Protein AF-A0AAV6YJK0-F1 (afdb_monomer)

Sequence (86 aa):
MYVDSWVRRRMYCSFKEVLGSGVRHHLQHNEVLRDIFSLGPPLVLDAAAIKASRISRAEKHMFNSAAFKARTKARNRVRDKRADVM

Secondary structure (DSSP, 8-state):
----SHHHHHHHHHHHHHHGGGHHHHHHH-HHHHHHTT--S-----HHHHHHT---HHHHHHHHHHHHHHHHHHHHTTTTTT----

Solvent-accessible surface area (backbone atoms only — not comparable to full-atom values): 5262 Å² total; per-residue (Å²): 136,87,76,88,44,71,68,53,45,52,52,50,51,55,49,37,68,75,44,46,91,47,37,65,57,40,61,40,55,36,58,70,55,11,60,78,65,68,66,57,77,53,65,82,67,51,76,65,55,55,59,70,69,58,77,50,73,65,58,56,49,51,54,52,50,52,54,48,50,54,50,51,60,61,47,58,79,59,62,64,78,81,58,92,76,130

Organism: Engystomops pustulosus (NCBI:txid76066)

Radius of gyration: 20.39 Å; Cα contacts (8 Å, |Δi|>4): 31; chains: 1; bounding box: 50×25×56 Å

InterPro domains:
  IPR006921 Interferon-related developmental regulator, C-terminal [PF04836] (30-83)
  IPR039777 Interfe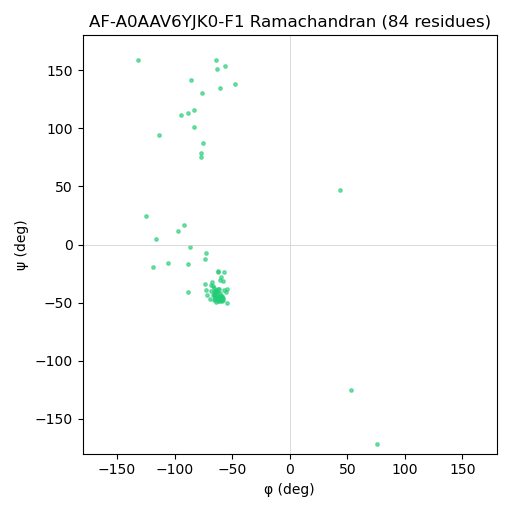ron-related developmental regulator [PTHR12354] (1-86)

Structure (mmCIF, N/CA/C/O backbone):
data_AF-A0AAV6YJK0-F1
#
_entry.id   AF-A0AAV6YJK0-F1
#
loop_
_atom_site.group_PDB
_atom_site.id
_atom_site.type_symbol
_atom_site.label_atom_id
_atom_site.label_alt_id
_atom_site.label_comp_id
_atom_site.label_asym_id
_atom_site.label_entity_id
_atom_site.label_seq_id
_atom_site.pdbx_PDB_ins_code
_atom_site.Cartn_x
_atom_site.Cartn_y
_atom_site.Cartn_z
_atom_site.occupancy
_atom_site.B_iso_or_equiv
_atom_site.auth_seq_id
_atom_site.auth_comp_id
_atom_site.auth_asym_id
_atom_site.auth_atom_id
_atom_site.pdbx_PDB_model_num
ATOM 1 N N . MET A 1 1 ? -2.720 -3.192 4.464 1.00 87.75 1 MET A N 1
ATOM 2 C CA . MET A 1 1 ? -3.492 -4.304 3.878 1.00 87.75 1 MET A CA 1
ATOM 3 C C . MET A 1 1 ? -3.065 -4.466 2.432 1.00 87.75 1 MET A C 1
ATOM 5 O O . MET A 1 1 ? -3.131 -3.491 1.694 1.00 87.75 1 MET A O 1
ATOM 9 N N . TYR A 1 2 ? -2.603 -5.651 2.042 1.00 92.31 2 TYR A N 1
ATOM 10 C CA . TYR A 1 2 ? -2.333 -5.970 0.638 1.00 92.31 2 TYR A CA 1
ATOM 11 C C . TYR A 1 2 ? -3.610 -6.464 -0.036 1.00 92.31 2 TYR A C 1
ATOM 13 O O . TYR A 1 2 ? -4.384 -7.172 0.594 1.00 92.31 2 TYR A O 1
ATOM 21 N N . VAL A 1 3 ? -3.855 -6.091 -1.288 1.00 94.06 3 VAL A N 1
ATOM 22 C CA . VAL A 1 3 ? -4.955 -6.642 -2.092 1.00 94.06 3 VAL A CA 1
ATOM 23 C C . VAL A 1 3 ? -4.312 -7.421 -3.224 1.00 94.06 3 VAL A C 1
ATOM 25 O O . VAL A 1 3 ? -3.902 -6.847 -4.226 1.00 94.06 3 VAL A O 1
ATOM 28 N N . ASP A 1 4 ? -4.150 -8.714 -2.999 1.00 94.88 4 ASP A N 1
ATOM 29 C CA . ASP A 1 4 ? -3.348 -9.637 -3.805 1.00 94.88 4 ASP A CA 1
ATOM 30 C C . ASP A 1 4 ? -4.191 -10.573 -4.685 1.00 94.88 4 ASP A C 1
ATOM 32 O O . ASP A 1 4 ? -3.675 -11.153 -5.635 1.00 94.88 4 ASP A O 1
ATOM 36 N N . SER A 1 5 ? -5.494 -10.692 -4.416 1.00 96.38 5 SER A N 1
ATOM 37 C CA . SER A 1 5 ? -6.421 -11.539 -5.172 1.00 96.38 5 SER A CA 1
ATOM 38 C C . SER A 1 5 ? -7.704 -10.812 -5.574 1.00 96.38 5 SER A C 1
ATOM 40 O O . SER A 1 5 ? -8.129 -9.831 -4.954 1.00 96.38 5 SER A O 1
ATOM 42 N N . TRP A 1 6 ? -8.369 -11.336 -6.606 1.00 97.50 6 TRP A N 1
ATOM 43 C CA . TRP A 1 6 ? -9.667 -10.840 -7.077 1.00 97.50 6 TRP A CA 1
ATOM 44 C C . TRP A 1 6 ? -10.763 -10.955 -6.023 1.00 97.50 6 TRP A C 1
ATOM 46 O O . TRP A 1 6 ? -11.572 -10.040 -5.877 1.00 97.50 6 TRP A O 1
ATOM 56 N N . VAL A 1 7 ? -10.751 -12.043 -5.251 1.00 96.50 7 VAL A N 1
ATOM 57 C CA . VAL A 1 7 ? -11.687 -12.257 -4.141 1.00 96.50 7 VAL A CA 1
ATOM 58 C C . VAL A 1 7 ? -11.498 -11.165 -3.090 1.00 96.50 7 VAL A C 1
ATOM 60 O O . VAL A 1 7 ? -12.454 -10.481 -2.721 1.00 96.50 7 VAL A O 1
ATOM 63 N N . ARG A 1 8 ? -10.248 -10.906 -2.685 1.00 95.56 8 ARG A N 1
ATOM 64 C CA . ARG A 1 8 ? -9.921 -9.860 -1.707 1.00 95.56 8 ARG A CA 1
ATOM 65 C C . ARG A 1 8 ? -10.260 -8.461 -2.213 1.00 95.56 8 ARG A C 1
ATOM 67 O O . ARG A 1 8 ? -10.784 -7.649 -1.451 1.00 95.56 8 ARG A O 1
ATOM 74 N N . ARG A 1 9 ? -10.025 -8.195 -3.501 1.00 96.94 9 ARG A N 1
ATOM 75 C CA . ARG A 1 9 ? -10.431 -6.946 -4.156 1.00 96.94 9 ARG A CA 1
ATOM 76 C C . ARG A 1 9 ? -11.946 -6.764 -4.111 1.00 96.94 9 ARG A C 1
ATOM 78 O O . ARG A 1 9 ? -12.402 -5.693 -3.725 1.00 96.94 9 ARG A O 1
ATOM 85 N N . ARG A 1 10 ? -12.720 -7.795 -4.462 1.00 97.62 10 ARG A N 1
ATOM 86 C CA . ARG A 1 10 ? -14.187 -7.732 -4.489 1.00 97.62 10 ARG A CA 1
ATOM 87 C C . ARG A 1 10 ? -14.782 -7.515 -3.099 1.00 97.62 10 ARG A C 1
ATOM 89 O O . ARG A 1 10 ? -15.644 -6.652 -2.949 1.00 97.62 10 ARG A O 1
ATOM 96 N N . MET A 1 11 ? -14.287 -8.229 -2.088 1.00 96.00 11 MET A N 1
ATOM 97 C CA . MET A 1 11 ? -14.707 -8.018 -0.697 1.00 96.00 11 MET A CA 1
ATOM 98 C C . MET A 1 11 ? -14.402 -6.591 -0.237 1.00 96.00 11 MET A C 1
ATOM 100 O O . MET A 1 11 ? -15.289 -5.904 0.259 1.00 96.00 11 MET A O 1
ATOM 104 N N . TYR A 1 12 ? -13.176 -6.107 -0.468 1.00 96.56 12 TYR A N 1
ATOM 105 C CA . TYR A 1 12 ? -12.796 -4.738 -0.113 1.00 96.56 12 TYR A CA 1
ATOM 106 C C . TYR A 1 12 ? -13.676 -3.688 -0.797 1.00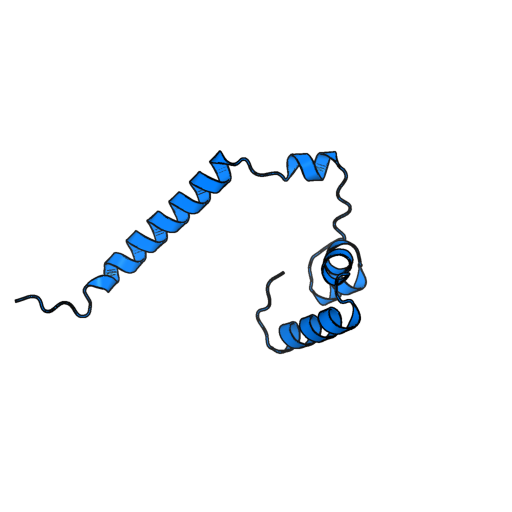 96.56 12 TYR A C 1
ATOM 108 O O . TYR A 1 12 ? -14.135 -2.763 -0.133 1.00 96.56 12 TYR A O 1
ATOM 116 N N . CYS A 1 13 ? -13.935 -3.831 -2.100 1.00 96.94 13 CYS A N 1
ATOM 117 C CA . CYS A 1 13 ? -14.815 -2.923 -2.835 1.00 96.94 13 CYS A CA 1
ATOM 118 C C . CYS A 1 13 ? -16.233 -2.907 -2.252 1.00 96.94 13 CYS A C 1
ATOM 120 O O . CYS A 1 13 ? -16.757 -1.827 -2.007 1.00 96.94 13 CYS A O 1
ATOM 122 N N . SER A 1 14 ? -16.796 -4.077 -1.939 1.00 96.88 14 SER A N 1
ATOM 123 C CA . SER A 1 14 ? -18.144 -4.188 -1.360 1.00 96.88 14 SER A CA 1
ATOM 124 C C . SER A 1 14 ? -18.231 -3.466 -0.008 1.00 96.88 14 SER A C 1
ATOM 126 O O . SER A 1 14 ? -19.114 -2.640 0.207 1.00 96.88 14 SER A O 1
ATOM 128 N N . PHE A 1 15 ? -17.263 -3.689 0.888 1.00 95.81 15 PHE A N 1
ATOM 129 C CA . PHE A 1 15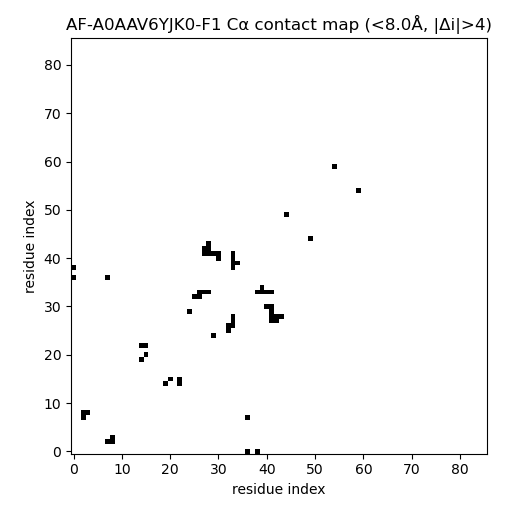 ? -17.216 -2.976 2.170 1.00 95.81 15 PHE A CA 1
ATOM 130 C C . PHE A 1 15 ? -16.957 -1.479 2.005 1.00 95.81 15 PHE A C 1
ATOM 132 O O . PHE A 1 15 ? -17.521 -0.678 2.741 1.00 95.81 15 PHE A O 1
ATOM 139 N N . LYS A 1 16 ? -16.113 -1.081 1.050 1.00 95.81 16 LYS A N 1
ATOM 140 C CA . LYS A 1 16 ? -15.843 0.330 0.764 1.00 95.81 16 LYS A CA 1
ATOM 141 C C . LYS A 1 16 ? -17.109 1.062 0.310 1.00 95.81 16 LYS A C 1
ATOM 143 O O . LYS A 1 16 ? -17.307 2.197 0.727 1.00 95.81 16 LYS A O 1
ATOM 148 N N . GLU A 1 17 ? -17.931 0.444 -0.532 1.00 97.31 17 GLU A N 1
ATOM 149 C CA . GLU A 1 17 ? -19.186 1.035 -1.013 1.00 97.31 17 GLU A CA 1
ATOM 150 C C . GLU A 1 17 ? -20.206 1.195 0.117 1.00 97.31 17 GLU A C 1
ATOM 152 O O . GLU A 1 17 ? -20.795 2.262 0.254 1.00 97.31 17 GLU A O 1
ATOM 157 N N . VAL A 1 18 ? -20.345 0.180 0.974 1.00 96.75 18 VAL A N 1
ATOM 158 C CA . VAL A 1 18 ? -21.295 0.202 2.099 1.00 96.75 18 VAL A CA 1
ATOM 159 C C . VAL A 1 18 ? -20.847 1.148 3.219 1.00 96.75 18 VAL A C 1
ATOM 161 O O . VAL A 1 18 ? -21.655 1.891 3.764 1.00 96.75 18 VAL A O 1
ATOM 164 N N . LEU A 1 19 ? -19.561 1.133 3.581 1.00 95.94 19 LEU A N 1
ATOM 165 C CA . LEU A 1 19 ? -19.029 1.894 4.721 1.00 95.94 19 LEU A CA 1
ATOM 166 C C . LEU A 1 19 ? -18.591 3.318 4.348 1.00 95.94 19 LEU A C 1
ATOM 168 O O . LEU A 1 19 ? -18.368 4.145 5.234 1.00 95.94 19 LEU A O 1
ATOM 172 N N . GLY A 1 20 ? -18.404 3.602 3.057 1.00 95.75 20 GLY A N 1
ATOM 173 C CA . GLY A 1 20 ? -18.001 4.910 2.549 1.00 95.75 20 GLY A CA 1
ATOM 174 C C . GLY A 1 20 ? -16.739 5.457 3.227 1.00 95.75 20 GLY A C 1
ATOM 175 O O . GLY A 1 20 ? -15.689 4.807 3.278 1.00 95.75 20 GLY A O 1
ATOM 176 N N . SER A 1 21 ? -16.840 6.670 3.775 1.00 95.06 21 SER A N 1
ATOM 177 C CA . SER A 1 21 ? -15.751 7.344 4.500 1.00 95.06 21 SER A CA 1
ATOM 178 C C . SER A 1 21 ? -15.308 6.595 5.767 1.00 95.06 21 SER A C 1
ATOM 180 O O . SER A 1 21 ? -14.151 6.716 6.181 1.00 95.06 21 SER A O 1
ATOM 182 N N . GLY A 1 22 ? -16.184 5.768 6.345 1.00 95.44 22 GLY A N 1
ATOM 183 C CA . GLY A 1 22 ? -15.923 4.970 7.542 1.00 95.44 22 GLY A CA 1
ATOM 184 C C . GLY A 1 22 ? -15.010 3.764 7.311 1.00 95.44 22 GLY A C 1
ATOM 185 O O . GLY A 1 22 ? -14.500 3.197 8.279 1.00 95.44 22 GLY A O 1
ATOM 186 N N . VAL A 1 23 ? -14.732 3.383 6.055 1.00 95.50 23 VAL A N 1
ATOM 187 C CA . VAL A 1 23 ? -13.964 2.165 5.732 1.00 95.50 23 VAL A CA 1
ATOM 188 C C . VAL A 1 23 ? -12.607 2.118 6.442 1.00 95.50 23 VAL A C 1
ATOM 190 O O . VAL A 1 23 ? -12.189 1.069 6.930 1.00 95.50 23 VAL A O 1
ATOM 193 N N . ARG A 1 24 ? -11.926 3.265 6.571 1.00 92.50 24 ARG A N 1
ATOM 194 C CA . ARG A 1 24 ? -10.631 3.350 7.260 1.00 92.50 24 ARG A CA 1
ATOM 195 C C . ARG A 1 24 ? -10.763 3.049 8.750 1.00 92.50 24 ARG A C 1
ATOM 197 O O . ARG A 1 24 ? -9.927 2.331 9.287 1.00 92.50 24 ARG A O 1
ATOM 204 N N . HIS A 1 25 ? -11.788 3.597 9.398 1.00 93.25 25 HIS A N 1
ATOM 205 C CA . HIS A 1 25 ? -12.015 3.400 10.825 1.00 93.25 25 HIS A CA 1
ATOM 206 C C . HIS A 1 25 ? -12.331 1.932 11.127 1.00 93.25 25 HIS A C 1
ATOM 208 O O . HIS A 1 25 ? -11.700 1.343 12.006 1.00 93.25 25 HIS A O 1
ATOM 214 N N . HIS A 1 26 ? -13.222 1.317 10.344 1.00 94.56 26 HIS A N 1
ATOM 215 C CA . HIS A 1 26 ? -13.584 -0.085 10.533 1.00 94.56 26 HIS A CA 1
ATOM 216 C C . HIS A 1 26 ? -12.414 -1.034 10.246 1.00 94.56 26 HIS A C 1
ATOM 218 O O . HIS A 1 26 ? -12.168 -1.932 11.037 1.00 94.56 26 HIS A O 1
ATOM 224 N N . LEU A 1 27 ? -11.606 -0.802 9.207 1.00 94.00 27 LEU A N 1
ATOM 225 C CA . LEU A 1 27 ? -10.405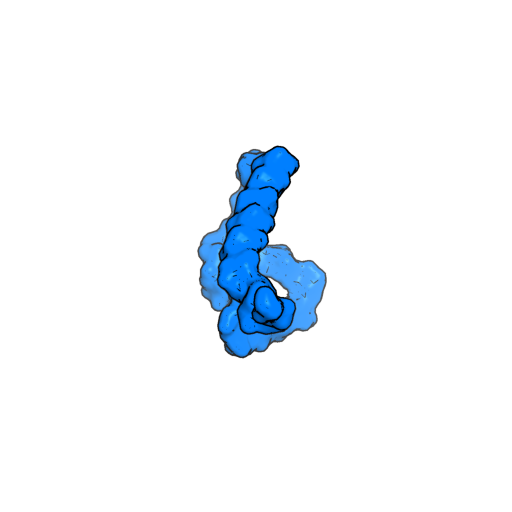 -1.621 8.975 1.00 94.00 27 LEU A CA 1
ATOM 226 C C . LEU A 1 27 ? -9.374 -1.529 10.111 1.00 94.00 27 LEU A C 1
ATOM 228 O O . LEU A 1 27 ? -8.529 -2.412 10.248 1.00 94.00 27 LEU A O 1
ATOM 232 N N . GLN A 1 28 ? -9.402 -0.457 10.905 1.00 91.94 28 GLN A N 1
ATOM 233 C CA . GLN A 1 28 ? -8.490 -0.276 12.030 1.00 91.94 28 GLN A CA 1
ATOM 234 C C . GLN A 1 28 ? -9.012 -0.897 13.330 1.00 91.94 28 GLN A C 1
ATOM 236 O O . GLN A 1 28 ? -8.211 -1.517 14.029 1.00 91.94 28 GLN A O 1
ATOM 241 N N . HIS A 1 29 ? -10.309 -0.777 13.624 1.00 91.62 29 HIS A N 1
ATOM 242 C CA . HIS A 1 29 ? -10.860 -1.080 14.953 1.00 91.62 29 HIS A CA 1
ATOM 243 C C . HIS A 1 29 ? -11.901 -2.208 14.972 1.00 91.62 29 HIS A C 1
ATOM 245 O O . HIS A 1 29 ? -12.151 -2.769 16.030 1.00 91.62 29 HIS A O 1
ATOM 251 N N . ASN A 1 30 ? -12.519 -2.549 13.839 1.00 93.56 30 ASN A N 1
ATOM 252 C CA . ASN A 1 30 ? -13.563 -3.572 13.796 1.00 93.56 30 ASN A CA 1
ATOM 253 C C . ASN A 1 30 ? -12.940 -4.973 13.718 1.00 93.56 30 ASN A C 1
ATOM 255 O O . ASN A 1 30 ? -12.297 -5.299 12.721 1.00 93.56 30 ASN A O 1
ATOM 259 N N . GLU A 1 31 ? -13.159 -5.792 14.745 1.00 94.31 31 GLU A N 1
ATOM 260 C CA . GLU A 1 31 ? -12.623 -7.158 14.846 1.00 94.31 31 GLU A CA 1
ATOM 261 C C . GLU A 1 31 ? -12.990 -8.018 13.633 1.00 94.31 31 GLU A C 1
ATOM 263 O O . GLU A 1 31 ? -12.103 -8.540 12.964 1.00 94.31 31 GLU A O 1
AT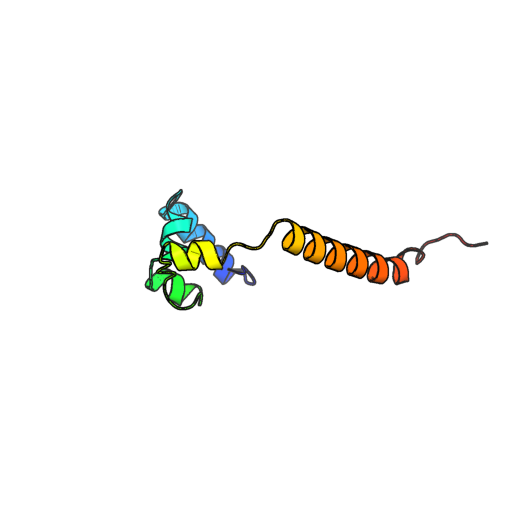OM 268 N N . VAL A 1 32 ? -14.271 -8.046 13.254 1.00 94.81 32 VAL A N 1
ATOM 269 C CA . VAL A 1 32 ? -14.765 -8.861 12.132 1.00 94.81 32 VAL A CA 1
ATOM 270 C C . VAL A 1 32 ? -14.050 -8.520 10.823 1.00 94.81 32 VAL A C 1
ATOM 272 O O . VAL A 1 32 ? -13.580 -9.411 10.117 1.00 94.81 32 VAL A O 1
ATOM 275 N N . LEU A 1 33 ? -13.919 -7.234 10.479 1.00 94.31 33 LEU A N 1
ATOM 276 C CA . LEU A 1 33 ? -13.202 -6.849 9.258 1.00 94.31 33 LEU A CA 1
ATOM 277 C C . LEU A 1 33 ? -11.713 -7.168 9.336 1.00 94.31 33 LEU A C 1
ATOM 279 O O . LEU A 1 33 ? -11.103 -7.507 8.319 1.00 94.31 33 LEU A O 1
ATOM 283 N N . ARG A 1 34 ? -11.107 -7.039 10.514 1.00 94.81 34 ARG A N 1
ATOM 284 C CA . ARG A 1 34 ? -9.698 -7.376 10.684 1.00 94.81 34 ARG A CA 1
ATOM 285 C C . ARG A 1 34 ? -9.451 -8.868 10.560 1.00 94.81 34 ARG A C 1
ATOM 287 O O . ARG A 1 34 ? -8.441 -9.219 9.959 1.00 94.81 34 ARG A O 1
ATOM 294 N N . ASP A 1 35 ? -10.374 -9.708 11.002 1.00 94.88 35 ASP A N 1
ATOM 295 C CA . ASP A 1 35 ? -10.300 -11.156 10.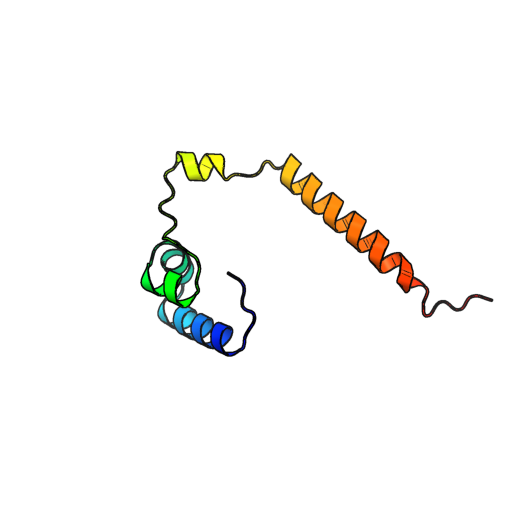819 1.00 94.88 35 ASP A CA 1
ATOM 296 C C . ASP A 1 35 ? -10.495 -11.539 9.349 1.00 94.88 35 ASP A C 1
ATOM 298 O O . ASP A 1 35 ? -9.651 -12.234 8.777 1.00 94.88 35 ASP A O 1
ATOM 302 N N . ILE A 1 36 ? -11.517 -10.980 8.684 1.00 94.31 36 ILE A N 1
ATOM 303 C CA . ILE A 1 36 ? -11.776 -11.181 7.245 1.00 94.31 36 ILE A CA 1
ATOM 304 C C . ILE A 1 36 ? -10.547 -10.817 6.397 1.00 94.31 36 ILE A C 1
ATOM 306 O O . ILE A 1 36 ? -10.209 -11.512 5.436 1.00 94.31 36 ILE A O 1
ATOM 310 N N . PHE A 1 37 ? -9.859 -9.724 6.737 1.00 94.69 37 PHE A N 1
ATOM 311 C CA . PHE A 1 37 ? -8.651 -9.279 6.038 1.00 94.69 37 PHE A CA 1
ATOM 312 C C . PHE A 1 37 ? -7.345 -9.711 6.720 1.00 94.69 37 PHE A C 1
ATOM 314 O O . PHE A 1 37 ? -6.275 -9.235 6.323 1.00 94.69 37 PHE A O 1
ATOM 321 N N . SER A 1 38 ? -7.400 -10.607 7.706 1.00 93.88 38 SER A N 1
ATOM 322 C CA . SER A 1 38 ? -6.245 -11.132 8.451 1.00 93.88 38 SER A CA 1
ATOM 323 C C . SER A 1 38 ? -5.236 -10.038 8.840 1.00 93.88 38 SER A C 1
ATOM 325 O O . SER A 1 38 ? -4.034 -10.147 8.597 1.00 93.88 38 SER A O 1
ATOM 327 N N . LEU A 1 39 ? -5.738 -8.923 9.374 1.00 92.19 39 LEU A N 1
ATOM 328 C CA . LEU A 1 39 ? -4.958 -7.741 9.749 1.00 92.19 39 LEU A CA 1
ATOM 329 C C . LEU A 1 39 ? -4.388 -7.843 11.172 1.00 92.19 39 LEU A C 1
ATOM 331 O O . LEU A 1 39 ? -3.688 -6.927 11.607 1.00 92.19 39 LEU A O 1
ATOM 335 N N . GLY A 1 40 ? -4.696 -8.921 11.895 1.00 91.38 40 GLY A N 1
ATOM 336 C CA . GLY A 1 40 ? -4.383 -9.080 13.314 1.00 91.38 40 GLY A CA 1
ATOM 337 C C . GLY A 1 40 ? -5.314 -8.261 14.217 1.00 91.38 40 GLY A C 1
ATOM 338 O O . GLY A 1 40 ? -6.276 -7.673 13.717 1.00 91.38 40 GLY A O 1
ATOM 339 N N . PRO A 1 41 ? -5.021 -8.180 15.526 1.00 89.88 41 PRO A N 1
ATOM 340 C CA . PRO A 1 41 ? -5.883 -7.518 16.502 1.00 89.88 41 PRO A CA 1
ATOM 341 C C . PRO A 1 41 ? -6.193 -6.051 16.157 1.00 89.88 41 PRO A C 1
ATOM 343 O O . PRO A 1 41 ? -5.386 -5.393 15.482 1.00 89.88 41 PRO A O 1
ATOM 346 N N . PRO A 1 42 ? -7.339 -5.515 16.618 1.00 88.81 42 PRO A N 1
ATOM 347 C CA . PRO A 1 42 ? -7.661 -4.098 16.515 1.00 88.81 42 PRO A CA 1
ATOM 348 C C . PRO A 1 42 ? -6.508 -3.208 16.962 1.00 88.81 42 PRO A C 1
ATOM 350 O O . PRO A 1 42 ? -5.845 -3.459 17.968 1.00 88.81 42 PRO A O 1
ATOM 353 N N . LEU A 1 43 ? -6.278 -2.138 16.204 1.00 80.56 43 LEU A N 1
ATOM 354 C CA . LEU A 1 43 ? -5.282 -1.130 16.545 1.00 80.56 43 LEU A CA 1
ATOM 355 C C . LEU A 1 43 ? -5.852 -0.245 17.656 1.00 80.56 43 LEU A C 1
ATOM 357 O O . LEU A 1 43 ? -6.271 0.881 17.405 1.00 80.56 43 LEU A O 1
ATOM 361 N N . VAL A 1 44 ? -5.887 -0.761 18.883 1.00 69.69 44 VAL A N 1
ATOM 362 C CA . VAL A 1 44 ? -6.147 0.035 20.086 1.00 69.69 44 VAL A CA 1
ATOM 363 C C . VAL A 1 44 ? -4.860 0.789 20.395 1.00 69.69 44 VAL A C 1
ATOM 365 O O . VAL A 1 44 ? -4.023 0.352 21.178 1.00 69.69 44 VAL A O 1
ATOM 368 N N . LEU A 1 45 ? -4.627 1.874 19.663 1.00 66.56 45 LEU A N 1
ATOM 369 C CA . LEU A 1 45 ? -3.425 2.672 19.844 1.00 66.56 45 LEU A CA 1
ATOM 370 C C . LEU A 1 45 ? -3.696 3.721 20.919 1.00 66.56 45 LEU A C 1
ATOM 372 O O . LEU A 1 45 ? -4.480 4.645 20.699 1.00 66.56 45 LEU A O 1
ATOM 376 N N . ASP A 1 46 ? -3.023 3.599 22.062 1.00 75.12 46 ASP A N 1
ATOM 377 C CA . ASP A 1 46 ? -2.921 4.721 22.989 1.00 75.12 46 ASP A CA 1
ATOM 378 C C . ASP A 1 46 ? -2.138 5.882 22.326 1.00 75.12 46 ASP A C 1
ATOM 380 O O . ASP A 1 46 ? -1.380 5.700 21.362 1.00 75.12 46 ASP A O 1
ATOM 384 N N . ALA A 1 47 ? -2.314 7.107 22.824 1.00 73.81 47 ALA A N 1
ATOM 385 C CA . ALA A 1 47 ? -1.666 8.287 22.249 1.00 73.81 47 ALA A CA 1
ATOM 386 C C . ALA A 1 47 ? -0.119 8.224 22.277 1.00 73.81 47 ALA A C 1
ATOM 388 O O . ALA A 1 47 ? 0.541 8.776 21.388 1.00 73.81 47 ALA A O 1
ATOM 389 N N . ALA A 1 48 ? 0.470 7.544 23.261 1.00 75.88 48 ALA A N 1
ATOM 390 C CA . ALA A 1 48 ? 1.906 7.305 23.366 1.00 75.88 48 ALA A CA 1
ATOM 391 C C . ALA A 1 48 ? 2.398 6.278 22.328 1.00 75.88 48 ALA A C 1
ATOM 393 O O . ALA A 1 48 ? 3.431 6.514 21.700 1.00 75.88 48 ALA A O 1
ATOM 394 N N . ALA A 1 49 ? 1.639 5.218 22.048 1.00 76.00 49 ALA A N 1
ATOM 395 C CA . ALA A 1 49 ? 1.914 4.232 21.006 1.00 76.00 49 ALA A CA 1
ATOM 396 C C . ALA A 1 49 ? 1.866 4.865 19.605 1.00 76.00 49 ALA A C 1
ATOM 398 O O . ALA A 1 49 ? 2.745 4.619 18.774 1.00 76.00 49 ALA A O 1
ATOM 399 N N . ILE A 1 50 ? 0.903 5.763 19.351 1.00 76.81 50 ILE A N 1
ATOM 400 C CA . ILE A 1 50 ? 0.848 6.545 18.102 1.00 76.81 50 ILE A CA 1
ATOM 401 C C . ILE A 1 50 ? 2.113 7.396 17.956 1.00 76.81 50 ILE A C 1
ATOM 403 O O . ILE A 1 50 ? 2.729 7.410 16.886 1.00 76.81 50 ILE A O 1
ATOM 407 N N . LYS A 1 51 ? 2.526 8.085 19.027 1.00 76.44 51 LYS A N 1
ATOM 408 C CA . LYS A 1 51 ? 3.726 8.931 19.027 1.00 76.44 51 LYS A CA 1
ATOM 409 C C . LYS A 1 51 ? 5.004 8.111 18.827 1.00 76.44 51 LYS A C 1
ATOM 411 O O . LYS A 1 51 ? 5.862 8.540 18.061 1.00 76.44 51 LYS A O 1
ATOM 416 N N . ALA A 1 52 ? 5.100 6.935 19.445 1.00 77.12 52 ALA A N 1
ATOM 417 C CA . ALA A 1 52 ? 6.230 6.018 19.305 1.00 77.12 52 ALA A CA 1
ATOM 418 C C . ALA A 1 52 ? 6.331 5.404 17.895 1.00 77.12 52 ALA A C 1
ATOM 420 O O . ALA A 1 52 ? 7.429 5.200 17.390 1.00 77.12 52 ALA A O 1
ATOM 421 N N . SER A 1 53 ? 5.202 5.174 17.213 1.00 77.88 53 SER A N 1
ATOM 422 C CA . SER A 1 53 ? 5.174 4.633 15.839 1.00 77.88 53 SER A CA 1
ATOM 423 C C . SER A 1 53 ? 5.612 5.632 14.755 1.00 77.88 53 SER A C 1
ATOM 425 O O . SER A 1 53 ? 5.712 5.295 13.569 1.00 77.88 53 SER A O 1
ATOM 427 N N . ARG A 1 54 ? 5.825 6.898 15.128 1.00 83.94 54 ARG A N 1
ATOM 428 C CA . ARG A 1 54 ? 6.032 7.990 14.185 1.00 83.94 54 ARG A CA 1
ATOM 429 C C . ARG A 1 54 ? 7.489 8.036 13.727 1.00 83.94 54 ARG A C 1
ATOM 431 O O . ARG A 1 54 ? 8.350 8.590 14.396 1.00 83.94 54 ARG A O 1
ATOM 438 N N . ILE A 1 55 ? 7.726 7.517 12.528 1.00 87.88 55 ILE A N 1
ATOM 439 C CA . ILE A 1 55 ? 9.032 7.545 11.856 1.00 87.88 55 ILE A CA 1
ATOM 440 C C . ILE A 1 55 ? 9.490 8.997 11.633 1.00 87.88 55 ILE A C 1
ATOM 442 O O . ILE A 1 55 ? 8.714 9.844 11.163 1.00 87.88 55 ILE A O 1
ATOM 446 N N . SER A 1 56 ? 10.759 9.283 11.928 1.00 93.44 56 SER A N 1
ATOM 447 C CA . SER A 1 56 ? 11.384 10.583 11.689 1.00 93.44 56 SER A CA 1
ATOM 448 C C . SER A 1 56 ? 11.433 10.922 10.197 1.00 93.44 56 SER A C 1
ATOM 450 O O . SER A 1 56 ? 11.549 10.061 9.319 1.00 93.44 56 SER A O 1
ATOM 452 N N . ARG A 1 57 ? 11.407 12.222 9.879 1.00 94.69 57 ARG A N 1
ATOM 453 C CA . ARG A 1 57 ? 11.588 12.707 8.501 1.00 94.69 57 ARG A CA 1
ATOM 454 C C . ARG A 1 57 ? 12.913 12.222 7.904 1.00 94.69 57 ARG A C 1
ATOM 456 O O . ARG A 1 57 ? 12.938 11.860 6.728 1.00 94.69 57 ARG A O 1
ATOM 463 N N . ALA A 1 58 ? 13.978 12.205 8.707 1.00 96.56 58 ALA A N 1
ATOM 464 C CA . ALA A 1 58 ? 15.302 11.762 8.282 1.00 96.56 58 ALA A CA 1
ATOM 465 C C . ALA A 1 58 ? 15.310 10.263 7.944 1.00 96.56 58 ALA A C 1
ATOM 467 O O . ALA A 1 58 ? 15.727 9.885 6.852 1.00 96.56 58 ALA A O 1
ATOM 468 N N . GLU A 1 59 ? 14.750 9.425 8.819 1.00 94.81 59 GLU A N 1
ATOM 469 C CA . GLU A 1 59 ? 14.647 7.974 8.613 1.00 94.81 59 GLU A CA 1
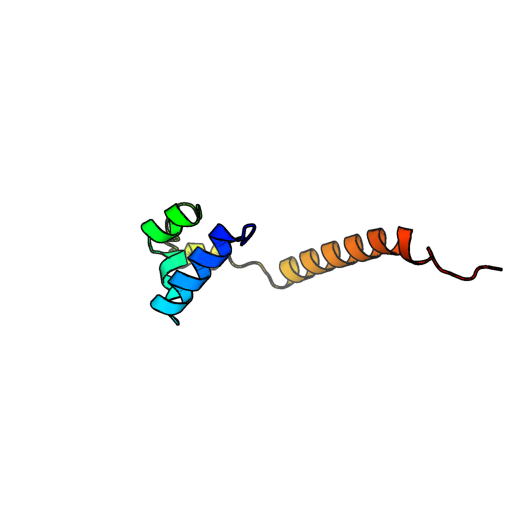ATOM 470 C C . GLU A 1 59 ? 13.847 7.640 7.350 1.00 94.81 59 GLU A C 1
ATOM 472 O O . GLU A 1 59 ? 14.291 6.856 6.508 1.00 94.81 59 GLU A O 1
ATOM 477 N N . LYS A 1 60 ? 12.701 8.305 7.153 1.00 95.81 60 LYS A N 1
ATOM 478 C CA . LYS A 1 60 ? 11.877 8.136 5.949 1.00 95.81 60 LYS A CA 1
ATOM 479 C C . LYS A 1 60 ? 12.642 8.517 4.680 1.00 95.81 60 LYS A C 1
ATOM 481 O O . LYS A 1 60 ? 12.537 7.830 3.663 1.00 95.81 60 LYS A O 1
ATOM 486 N N . HIS A 1 61 ? 13.403 9.611 4.727 1.00 97.69 61 HIS A N 1
ATOM 487 C CA . HIS A 1 61 ? 14.226 10.052 3.603 1.00 97.69 61 HIS A CA 1
ATOM 488 C C . HIS A 1 61 ? 15.341 9.046 3.291 1.00 97.69 61 HIS A C 1
ATOM 490 O O . HIS A 1 61 ? 15.495 8.650 2.134 1.00 97.69 61 HIS A O 1
ATOM 496 N N . MET A 1 62 ? 16.064 8.579 4.311 1.00 97.81 62 MET A N 1
ATOM 497 C CA . MET A 1 62 ? 17.130 7.588 4.158 1.00 97.81 62 MET A CA 1
ATOM 498 C C . MET A 1 62 ? 16.606 6.268 3.585 1.00 97.81 62 MET A C 1
ATOM 500 O O . MET A 1 62 ? 17.184 5.757 2.624 1.00 97.81 62 MET A O 1
ATOM 504 N N . PHE A 1 63 ? 15.482 5.757 4.098 1.00 96.94 63 PHE A N 1
ATOM 505 C CA . PHE A 1 63 ? 14.854 4.535 3.592 1.00 96.94 63 PHE A CA 1
ATOM 506 C C . PHE A 1 63 ? 14.488 4.656 2.105 1.00 96.94 63 PHE A C 1
ATOM 508 O O . PHE A 1 63 ? 14.852 3.807 1.287 1.00 96.94 63 PHE A O 1
ATOM 515 N N . ASN A 1 64 ? 13.829 5.755 1.725 1.00 97.88 64 ASN A N 1
ATOM 516 C CA . ASN A 1 64 ? 13.445 6.005 0.335 1.00 97.88 64 ASN A CA 1
ATOM 517 C C . ASN A 1 64 ? 14.667 6.166 -0.586 1.00 97.88 64 ASN A C 1
ATOM 519 O O . ASN A 1 64 ? 14.659 5.649 -1.705 1.00 97.88 64 ASN A O 1
ATOM 523 N N . SER A 1 65 ? 15.720 6.846 -0.121 1.00 98.19 65 SER A N 1
ATOM 524 C CA . SER A 1 65 ? 16.976 7.025 -0.860 1.00 98.19 65 SER A CA 1
ATOM 525 C C . SER A 1 65 ? 17.685 5.689 -1.106 1.00 98.19 65 SER A C 1
ATOM 527 O O . SER A 1 65 ? 18.082 5.388 -2.236 1.00 98.19 65 SER A O 1
ATOM 529 N N . ALA A 1 66 ? 17.760 4.828 -0.087 1.00 98.19 66 ALA A N 1
ATOM 530 C CA . ALA A 1 66 ? 18.313 3.483 -0.215 1.00 98.19 66 ALA A CA 1
ATOM 531 C C . ALA A 1 66 ? 17.519 2.634 -1.226 1.00 98.19 66 ALA A C 1
ATOM 533 O O . ALA A 1 66 ? 18.111 2.048 -2.139 1.00 98.19 66 ALA A O 1
ATOM 534 N N . ALA A 1 67 ? 16.184 2.637 -1.135 1.00 98.19 67 ALA A N 1
ATOM 535 C CA . ALA A 1 67 ? 15.311 1.925 -2.072 1.00 98.19 67 ALA A CA 1
ATOM 536 C C . ALA A 1 67 ? 15.434 2.456 -3.514 1.00 98.19 67 ALA A C 1
ATOM 538 O O . ALA A 1 67 ? 15.425 1.679 -4.473 1.00 98.19 67 ALA A O 1
ATOM 539 N N . PHE A 1 68 ? 15.579 3.773 -3.693 1.00 98.44 68 PHE A N 1
ATOM 540 C CA . PHE A 1 68 ? 15.830 4.391 -4.996 1.00 98.44 68 PHE A CA 1
ATOM 541 C C . PHE A 1 68 ? 17.180 3.954 -5.577 1.00 98.44 68 PHE A C 1
ATOM 543 O O . PHE A 1 68 ? 17.234 3.475 -6.711 1.00 98.44 68 PHE A O 1
ATOM 550 N N . LYS A 1 69 ? 18.259 4.039 -4.788 1.00 98.56 69 LYS A N 1
ATOM 551 C CA . LYS A 1 69 ? 19.609 3.632 -5.204 1.00 98.56 69 LYS A CA 1
ATOM 552 C C . LYS A 1 69 ? 19.656 2.156 -5.603 1.00 98.56 69 LYS A C 1
ATOM 554 O O . LYS A 1 69 ? 20.224 1.833 -6.646 1.00 98.56 69 LYS A O 1
ATOM 559 N N . ALA A 1 70 ? 19.036 1.272 -4.819 1.00 98.44 70 ALA A N 1
ATOM 560 C CA . ALA A 1 70 ? 18.947 -0.157 -5.124 1.00 98.44 70 ALA A CA 1
ATOM 561 C C . ALA A 1 70 ? 18.219 -0.413 -6.455 1.00 98.44 70 ALA A C 1
ATOM 563 O O . ALA A 1 70 ? 18.724 -1.142 -7.311 1.00 98.44 70 ALA A O 1
ATOM 564 N N . ARG A 1 71 ? 17.081 0.256 -6.676 1.00 98.12 71 ARG A N 1
ATOM 565 C CA . ARG A 1 71 ? 16.304 0.151 -7.919 1.00 98.12 71 ARG A CA 1
ATOM 566 C C . ARG A 1 71 ? 17.093 0.632 -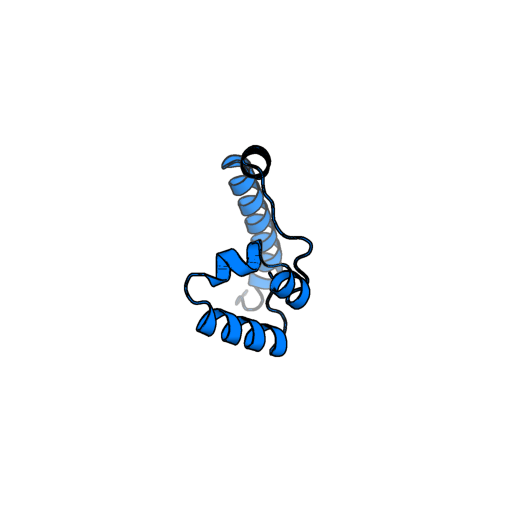9.135 1.00 98.12 71 ARG A C 1
ATOM 568 O O . ARG A 1 71 ? 17.090 -0.042 -10.160 1.00 98.12 71 ARG A O 1
ATOM 575 N N . THR A 1 72 ? 17.777 1.771 -9.028 1.00 98.25 72 THR A N 1
ATOM 576 C CA . THR A 1 72 ? 18.608 2.313 -10.113 1.00 98.25 72 THR A CA 1
ATOM 577 C C . THR A 1 72 ? 19.744 1.358 -10.462 1.00 98.25 72 THR A C 1
ATOM 579 O O . THR A 1 72 ? 19.906 1.020 -11.632 1.00 98.25 72 THR A O 1
ATOM 582 N N . LYS A 1 73 ? 20.468 0.837 -9.461 1.00 98.00 73 LYS A N 1
ATOM 583 C CA . LYS A 1 73 ? 21.524 -0.168 -9.673 1.00 98.00 73 LYS A CA 1
ATOM 584 C C . LYS A 1 73 ? 20.999 -1.424 -10.373 1.00 98.00 73 LYS A C 1
ATOM 586 O O . LYS A 1 73 ? 21.625 -1.889 -11.318 1.00 98.00 73 LYS A O 1
ATOM 591 N N . ALA A 1 74 ? 19.855 -1.955 -9.937 1.00 97.44 74 ALA A N 1
ATOM 592 C CA . ALA A 1 74 ? 19.258 -3.150 -10.532 1.00 97.44 74 ALA A CA 1
ATOM 593 C C . ALA A 1 74 ? 18.827 -2.922 -11.990 1.00 97.44 74 ALA A C 1
ATOM 595 O O . ALA A 1 74 ? 19.095 -3.760 -12.847 1.00 97.44 74 ALA A O 1
ATOM 596 N N . ARG A 1 75 ? 18.202 -1.775 -12.289 1.00 96.62 75 ARG A N 1
ATOM 597 C CA . ARG A 1 75 ? 17.715 -1.455 -13.641 1.00 96.62 75 ARG A CA 1
ATOM 598 C C . ARG A 1 75 ? 18.836 -1.095 -14.609 1.00 96.62 75 ARG A C 1
ATOM 600 O O . ARG A 1 75 ? 18.725 -1.446 -15.776 1.00 96.62 75 ARG A O 1
ATOM 607 N N . ASN A 1 76 ? 19.910 -0.451 -14.146 1.00 96.25 76 ASN A N 1
ATOM 608 C CA . ASN A 1 76 ? 21.058 -0.118 -14.996 1.00 96.25 76 ASN A CA 1
ATOM 609 C C . ASN A 1 76 ? 21.687 -1.363 -15.639 1.00 96.25 76 ASN A C 1
ATOM 611 O O . ASN A 1 76 ? 22.119 -1.283 -16.778 1.00 96.25 76 ASN A O 1
ATOM 615 N N . ARG A 1 77 ? 21.640 -2.531 -14.979 1.00 94.75 77 ARG A N 1
ATOM 616 C CA . ARG A 1 77 ? 22.143 -3.803 -15.540 1.00 94.75 77 ARG A CA 1
ATOM 617 C C . ARG A 1 77 ? 21.463 -4.227 -16.844 1.00 94.75 77 ARG A C 1
ATOM 619 O O . ARG A 1 77 ? 22.055 -4.960 -17.620 1.00 94.75 77 ARG A O 1
ATOM 626 N N . VAL A 1 78 ? 20.212 -3.821 -17.053 1.00 95.00 78 VAL A N 1
ATOM 627 C CA . VAL A 1 78 ? 19.401 -4.193 -18.227 1.00 95.00 78 VAL A CA 1
ATOM 628 C C . VAL A 1 78 ? 19.032 -2.983 -19.084 1.00 95.00 78 VAL A C 1
ATOM 630 O O . VAL A 1 78 ? 18.250 -3.113 -20.024 1.00 95.00 78 VAL A O 1
ATOM 633 N N . ARG A 1 79 ? 19.546 -1.796 -18.739 1.00 94.69 79 ARG A N 1
ATOM 634 C CA . ARG A 1 79 ? 19.157 -0.528 -19.362 1.00 94.69 79 ARG A CA 1
ATOM 635 C C . ARG A 1 79 ? 19.625 -0.450 -20.810 1.00 94.69 79 ARG A C 1
ATOM 637 O O . ARG A 1 79 ? 18.832 -0.073 -21.664 1.00 94.69 79 ARG A O 1
ATOM 644 N N . ASP A 1 80 ? 20.829 -0.935 -21.081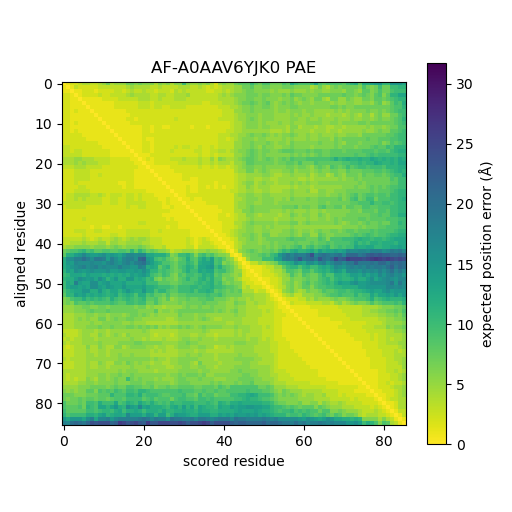 1.00 94.19 80 ASP A N 1
ATOM 645 C CA . ASP A 1 80 ? 21.450 -0.852 -22.405 1.00 94.19 80 ASP A CA 1
ATOM 646 C C . ASP A 1 80 ? 21.160 -2.084 -23.277 1.00 94.19 80 ASP A C 1
ATOM 648 O O . ASP A 1 80 ? 21.797 -2.302 -24.299 1.00 94.19 80 ASP A O 1
ATOM 652 N N . LYS A 1 81 ? 20.145 -2.892 -22.921 1.00 93.62 81 LYS A N 1
ATOM 653 C CA . LYS A 1 81 ? 19.760 -4.106 -23.671 1.00 93.62 81 LYS A CA 1
ATOM 654 C C . LYS A 1 81 ? 19.421 -3.837 -25.149 1.00 93.62 81 LYS A C 1
ATOM 656 O O . LYS A 1 81 ? 19.438 -4.763 -25.951 1.00 93.62 81 LYS A O 1
ATOM 661 N N . ARG A 1 82 ? 19.036 -2.606 -25.491 1.00 91.69 82 ARG A N 1
ATOM 662 C CA . ARG A 1 82 ? 18.670 -2.171 -26.850 1.00 91.69 82 ARG A CA 1
ATOM 663 C C . ARG A 1 82 ? 19.493 -0.960 -27.306 1.00 91.69 82 ARG A C 1
ATOM 665 O O . ARG A 1 82 ? 18.988 -0.153 -28.075 1.00 91.69 82 ARG A O 1
ATOM 672 N N . ALA A 1 83 ? 20.683 -0.765 -26.744 1.00 91.12 83 ALA A N 1
ATOM 673 C CA . ALA A 1 83 ? 21.558 0.310 -27.186 1.00 91.12 83 ALA A CA 1
ATOM 674 C C . ALA A 1 83 ? 22.208 -0.083 -28.520 1.00 91.12 83 ALA A C 1
ATOM 676 O O . ALA A 1 83 ? 22.762 -1.177 -28.627 1.00 91.12 83 ALA A O 1
ATOM 677 N N . ASP A 1 84 ? 22.151 0.808 -29.509 1.00 88.44 84 ASP A N 1
ATOM 678 C CA . ASP A 1 84 ? 22.927 0.678 -30.742 1.00 88.44 84 ASP A CA 1
ATOM 679 C C . ASP A 1 84 ? 24.383 1.045 -30.430 1.00 88.44 84 ASP A C 1
ATOM 681 O O . ASP A 1 84 ? 24.786 2.207 -30.502 1.00 88.44 84 ASP A O 1
ATOM 685 N N . VAL A 1 85 ? 25.153 0.050 -29.986 1.00 81.31 85 VAL A N 1
ATOM 686 C CA . VAL A 1 85 ? 26.592 0.179 -29.733 1.00 81.31 85 VAL A CA 1
ATOM 687 C C . VAL A 1 85 ? 27.324 -0.279 -30.996 1.00 81.31 85 VAL A C 1
ATOM 689 O O . VAL A 1 85 ? 27.245 -1.456 -31.345 1.00 81.31 85 VAL A O 1
ATOM 692 N N . MET A 1 86 ? 27.971 0.663 -31.692 1.00 70.88 86 MET A N 1
ATOM 693 C CA . MET A 1 86 ? 28.906 0.383 -32.794 1.00 70.88 86 MET A CA 1
ATOM 694 C C . MET A 1 86 ? 30.256 -0.097 -32.269 1.00 70.88 86 MET A C 1
ATOM 696 O O . MET A 1 86 ? 30.675 0.404 -31.199 1.00 70.88 86 MET A O 1
#

pLDDT: mean 91.89, std 7.67, range [66.56, 98.56]

Foldseek 3Di:
DDQDDPVSVVVLVVLCVVCPPCSVVCCQAPPVNCVVVVVDHHCPADPVNVVVPDDDPVRVVVVVVVVVVVVCVVVVVCVCVPPPDD

Mean predicted aligned error: 5.99 Å